Protein AF-A0A136K962-F1 (afdb_monomer_lite)

pLDDT: mean 87.84, std 11.25, range [43.62, 98.0]

Structure (mmCIF, N/CA/C/O backbone):
data_AF-A0A136K962-F1
#
_entry.id   AF-A0A136K962-F1
#
loop_
_atom_site.group_PDB
_atom_site.id
_atom_site.type_symbol
_atom_site.label_atom_id
_atom_site.label_alt_id
_atom_site.label_comp_id
_atom_site.label_asym_id
_atom_site.label_entity_id
_atom_site.label_seq_id
_atom_site.pdbx_PDB_ins_code
_atom_site.Cartn_x
_atom_site.Cartn_y
_atom_site.Cartn_z
_atom_site.occupancy
_atom_site.B_iso_or_equiv
_atom_site.auth_seq_id
_atom_site.auth_comp_id
_atom_site.auth_asym_id
_atom_site.auth_atom_id
_atom_site.pdbx_PDB_model_num
ATOM 1 N N . SER A 1 1 ? -5.878 -4.046 -10.655 1.00 71.81 1 SER A N 1
ATOM 2 C CA . SER A 1 1 ? -5.319 -2.670 -10.764 1.00 71.81 1 SER A CA 1
ATOM 3 C C . SER A 1 1 ? -5.298 -2.040 -9.385 1.00 71.81 1 SER A C 1
ATOM 5 O O . SER A 1 1 ? -6.313 -2.123 -8.699 1.00 71.81 1 SER A O 1
ATOM 7 N N . TYR A 1 2 ? -4.197 -1.393 -8.978 1.00 76.94 2 TYR A N 1
ATOM 8 C CA . TYR A 1 2 ? -4.030 -0.864 -7.611 1.00 76.94 2 TYR A CA 1
ATOM 9 C C . TYR A 1 2 ? -5.111 0.150 -7.193 1.00 76.94 2 TYR A C 1
ATOM 11 O O . TYR A 1 2 ? -5.393 0.290 -6.009 1.00 76.94 2 TYR A O 1
ATOM 19 N N . ARG A 1 3 ? -5.764 0.825 -8.151 1.00 80.38 3 ARG A N 1
ATOM 20 C CA . ARG A 1 3 ? -6.880 1.743 -7.866 1.00 80.38 3 ARG A CA 1
ATOM 21 C C . ARG A 1 3 ? -8.056 1.052 -7.181 1.00 80.38 3 ARG A C 1
ATOM 23 O O . ARG A 1 3 ? -8.654 1.631 -6.291 1.00 80.38 3 ARG A O 1
ATOM 30 N N . SER A 1 4 ? -8.325 -0.211 -7.515 1.00 77.25 4 SER A N 1
ATOM 31 C CA . SER A 1 4 ? -9.377 -0.985 -6.841 1.00 77.25 4 SER A CA 1
ATOM 32 C C . SER A 1 4 ? -9.111 -1.154 -5.340 1.00 77.25 4 SER A C 1
ATOM 34 O O . SER A 1 4 ? -10.033 -1.031 -4.547 1.00 77.25 4 SER A O 1
ATOM 36 N N . ILE A 1 5 ? -7.847 -1.316 -4.934 1.00 79.25 5 ILE A N 1
ATOM 37 C CA . ILE A 1 5 ? -7.443 -1.347 -3.518 1.00 79.25 5 ILE A CA 1
ATOM 38 C C . ILE A 1 5 ? -7.686 0.017 -2.861 1.00 79.25 5 ILE A C 1
ATOM 40 O O . ILE A 1 5 ? -7.945 0.093 -1.663 1.00 79.25 5 ILE A O 1
ATOM 44 N N . ALA A 1 6 ? -7.592 1.104 -3.626 1.00 76.31 6 ALA A N 1
ATOM 45 C CA . ALA A 1 6 ? -7.687 2.455 -3.096 1.00 76.31 6 ALA A CA 1
ATOM 46 C C . ALA A 1 6 ? -9.123 2.993 -2.973 1.00 76.31 6 ALA A C 1
ATOM 48 O O . ALA A 1 6 ? -9.443 3.727 -2.027 1.00 76.31 6 ALA A O 1
ATOM 49 N N . ASP A 1 7 ? -9.971 2.611 -3.923 1.00 80.50 7 ASP A N 1
ATOM 50 C CA . ASP A 1 7 ? -11.336 3.110 -4.068 1.00 80.50 7 ASP A CA 1
ATOM 51 C C . ASP A 1 7 ? -12.386 2.193 -3.426 1.00 80.50 7 ASP A C 1
ATOM 53 O O . ASP A 1 7 ? -13.459 2.675 -3.067 1.00 80.50 7 ASP A O 1
ATOM 57 N N . ASP A 1 8 ? -12.106 0.893 -3.249 1.00 81.75 8 ASP A N 1
ATOM 58 C CA . ASP A 1 8 ? -13.081 -0.040 -2.666 1.00 81.75 8 ASP A CA 1
ATOM 59 C C . ASP A 1 8 ? -13.333 0.301 -1.181 1.00 81.75 8 ASP A C 1
ATOM 61 O O . ASP A 1 8 ? -12.390 0.318 -0.382 1.00 81.75 8 ASP A O 1
ATOM 65 N N . PRO A 1 9 ? -14.591 0.540 -0.760 1.00 77.94 9 PRO A N 1
ATOM 66 C CA . PRO A 1 9 ? -14.937 0.726 0.650 1.00 77.94 9 PRO A CA 1
ATOM 67 C C . PRO A 1 9 ? -14.563 -0.467 1.539 1.00 77.94 9 PRO A C 1
ATOM 69 O O . PRO A 1 9 ? -14.348 -0.295 2.734 1.00 77.94 9 PRO A O 1
ATOM 72 N N . ARG A 1 10 ? -14.461 -1.670 0.960 1.00 80.31 10 ARG A N 1
ATOM 73 C CA . ARG A 1 10 ? -14.008 -2.897 1.634 1.00 80.31 10 ARG A CA 1
ATOM 74 C C . ARG A 1 10 ? -12.485 -3.005 1.702 1.00 80.31 10 ARG A C 1
ATOM 76 O O . ARG A 1 10 ? -11.974 -4.001 2.204 1.00 80.31 10 ARG A O 1
ATOM 83 N N . SER A 1 11 ? -11.754 -2.009 1.199 1.00 88.00 11 SER A N 1
ATOM 84 C CA . SER A 1 11 ? -10.303 -1.947 1.327 1.00 88.00 11 SER A CA 1
ATOM 85 C C . SER A 1 11 ? -9.900 -2.015 2.804 1.00 88.00 11 SER A C 1
ATOM 87 O O . SER A 1 11 ? -10.371 -1.185 3.592 1.00 88.00 11 SER A O 1
ATOM 89 N N . PRO A 1 12 ? -8.990 -2.929 3.187 1.00 92.00 12 PRO A N 1
ATOM 90 C CA . PRO A 1 12 ? -8.468 -3.019 4.551 1.00 92.00 12 PRO A CA 1
ATOM 91 C C . PRO A 1 12 ? -7.958 -1.683 5.086 1.00 92.00 12 PRO A C 1
ATOM 93 O O . PRO A 1 12 ? -8.180 -1.350 6.247 1.00 92.00 12 PRO A O 1
ATOM 96 N N . VAL A 1 13 ? -7.333 -0.879 4.216 1.00 91.38 13 VAL A N 1
ATOM 97 C CA . VAL A 1 13 ? -6.768 0.424 4.589 1.00 91.38 13 VAL A CA 1
ATOM 98 C C . VAL A 1 13 ? -7.850 1.365 5.115 1.00 91.38 13 VAL A C 1
ATOM 100 O O . VAL A 1 13 ? -7.614 2.106 6.061 1.00 91.38 13 VAL A O 1
ATOM 103 N N . ARG A 1 14 ? -9.056 1.325 4.541 1.00 89.31 14 ARG A N 1
ATOM 104 C CA . ARG A 1 14 ? -10.187 2.140 5.004 1.00 89.31 14 ARG A CA 1
ATOM 105 C C . ARG A 1 14 ? -10.904 1.492 6.178 1.00 89.31 14 ARG A C 1
ATOM 107 O O . ARG A 1 14 ? -11.264 2.186 7.119 1.00 89.31 14 ARG A O 1
ATOM 114 N N . ARG A 1 15 ? -11.107 0.175 6.114 1.00 91.75 15 ARG A N 1
ATOM 115 C CA . ARG A 1 15 ? -11.913 -0.573 7.080 1.00 91.75 15 ARG A CA 1
ATOM 116 C C . ARG A 1 15 ? -11.320 -0.575 8.489 1.00 91.75 15 ARG A C 1
ATOM 118 O O . ARG A 1 15 ? -12.066 -0.443 9.453 1.00 91.75 15 ARG A O 1
ATOM 125 N N . TYR A 1 16 ? -10.000 -0.703 8.613 1.00 93.50 16 TYR A N 1
ATOM 126 C CA . TYR A 1 16 ? -9.338 -0.792 9.923 1.00 93.50 16 TYR A CA 1
ATOM 127 C C . TYR A 1 16 ? -8.709 0.519 10.395 1.00 93.50 16 TYR A C 1
ATOM 129 O O . TYR A 1 16 ? -8.144 0.566 11.486 1.00 93.50 16 TYR A O 1
ATOM 137 N N . THR A 1 17 ? -8.819 1.594 9.614 1.00 91.44 17 THR A N 1
ATOM 138 C CA . THR A 1 17 ? -8.322 2.911 10.021 1.00 91.44 17 THR A CA 1
ATOM 139 C C . THR A 1 17 ? -9.442 3.707 10.676 1.00 91.44 17 THR A C 1
ATOM 141 O O . THR A 1 17 ? -10.505 3.910 10.092 1.00 91.44 17 THR A O 1
ATOM 144 N N . ALA A 1 18 ? -9.211 4.165 11.908 1.00 90.88 18 ALA A N 1
ATOM 145 C CA . ALA A 1 18 ? -10.201 4.932 12.654 1.00 90.88 18 ALA A CA 1
ATOM 146 C C . ALA A 1 18 ? -10.536 6.258 11.955 1.00 90.88 18 ALA A C 1
ATOM 148 O O . ALA A 1 18 ? -9.661 6.946 11.424 1.00 90.88 18 ALA A O 1
ATOM 149 N N . GLN A 1 19 ? -11.810 6.652 12.001 1.00 86.62 19 GLN A N 1
ATOM 150 C CA . GLN A 1 19 ? -12.247 7.925 11.436 1.00 86.62 19 GLN A CA 1
ATOM 151 C C . GLN A 1 19 ? -11.490 9.094 12.087 1.00 86.62 19 GLN A C 1
ATOM 153 O O . GLN A 1 19 ? -11.402 9.189 13.310 1.00 86.62 19 GLN A O 1
ATOM 158 N N . GLY A 1 20 ? -10.943 9.988 11.260 1.00 84.88 20 GLY A N 1
ATOM 159 C CA . GLY A 1 20 ? -10.163 11.144 11.714 1.00 84.88 20 GLY A CA 1
ATOM 160 C C . GLY A 1 20 ? -8.698 10.848 12.057 1.00 84.88 20 GLY A C 1
ATOM 161 O O . GLY A 1 20 ? -7.979 11.777 12.412 1.00 84.88 20 GLY A O 1
ATOM 162 N N . SER A 1 21 ? -8.247 9.594 11.945 1.00 87.38 21 SER A N 1
ATOM 163 C CA . SER A 1 21 ? -6.819 9.247 11.976 1.00 87.38 21 SER A CA 1
ATOM 164 C C . SER A 1 21 ? -6.184 9.375 10.590 1.00 87.38 21 SER A C 1
ATOM 166 O O . SER A 1 21 ? -6.886 9.376 9.575 1.00 87.38 21 SER A O 1
ATOM 168 N N . ASP A 1 22 ? -4.853 9.466 10.547 1.00 89.19 22 ASP A N 1
ATOM 169 C CA . ASP A 1 22 ? -4.105 9.420 9.290 1.00 89.19 22 ASP A CA 1
ATOM 170 C C . ASP A 1 22 ? -4.392 8.090 8.565 1.00 89.19 22 ASP A C 1
ATOM 172 O O . ASP A 1 22 ? -4.418 7.022 9.181 1.00 89.19 22 ASP A O 1
ATOM 176 N N . LEU A 1 23 ? -4.624 8.159 7.249 1.00 86.69 23 LEU A N 1
ATOM 177 C CA . LEU A 1 23 ? -5.142 7.046 6.436 1.00 86.69 23 LEU A CA 1
ATOM 178 C C . LEU A 1 23 ? -4.232 5.806 6.418 1.00 86.69 23 LEU A C 1
ATOM 180 O O . LEU A 1 23 ? -4.682 4.701 6.135 1.00 86.69 23 LEU A O 1
ATOM 184 N N . ASP A 1 24 ? -2.954 5.994 6.709 1.00 88.31 24 ASP A N 1
ATOM 185 C CA . ASP A 1 24 ? -1.923 4.968 6.763 1.00 88.31 24 ASP A CA 1
ATOM 186 C C . ASP A 1 24 ? -1.432 4.681 8.191 1.00 88.31 24 ASP A C 1
ATOM 188 O O . ASP A 1 24 ? -0.395 4.048 8.371 1.00 88.31 24 ASP A O 1
ATOM 192 N N . GLY A 1 25 ? -2.166 5.136 9.212 1.00 89.06 25 GLY A N 1
ATOM 193 C CA . GLY A 1 25 ? -1.791 4.952 10.615 1.00 89.06 25 GLY A CA 1
ATOM 194 C C . GLY A 1 25 ? -1.808 3.492 11.088 1.00 89.06 25 GLY A C 1
ATOM 195 O O . GLY A 1 25 ? -1.181 3.176 12.096 1.00 89.06 25 GLY A O 1
ATOM 196 N N . VAL A 1 26 ? -2.509 2.604 10.372 1.00 93.44 26 VAL A N 1
ATOM 197 C CA . VAL A 1 26 ? -2.581 1.160 10.675 1.00 93.44 26 VAL A CA 1
ATOM 198 C C . VAL A 1 26 ? -1.931 0.326 9.572 1.00 93.44 26 VAL A C 1
ATOM 200 O O . VAL A 1 26 ? -1.118 -0.551 9.858 1.00 93.44 26 VAL A O 1
ATOM 203 N N . ILE A 1 27 ? -2.281 0.594 8.311 1.00 94.00 27 ILE A N 1
ATOM 204 C CA . ILE A 1 27 ? -1.758 -0.123 7.143 1.00 94.00 27 ILE A CA 1
ATOM 205 C C . ILE A 1 27 ? -1.028 0.875 6.242 1.00 94.00 27 ILE A C 1
ATOM 207 O O . ILE A 1 27 ? -1.652 1.716 5.594 1.00 94.00 27 ILE A O 1
ATOM 211 N N . ASP A 1 28 ? 0.297 0.752 6.172 1.00 93.75 28 ASP A N 1
ATOM 212 C CA . ASP A 1 28 ? 1.139 1.567 5.295 1.00 93.75 28 ASP A CA 1
ATOM 213 C C . ASP A 1 28 ? 1.153 0.997 3.868 1.00 93.75 28 ASP A C 1
ATOM 215 O O . ASP A 1 28 ? 1.843 0.020 3.572 1.00 93.75 28 ASP A O 1
ATOM 219 N N . LEU A 1 29 ? 0.376 1.611 2.971 1.00 92.81 29 LEU A N 1
ATOM 220 C CA . LEU A 1 29 ? 0.401 1.282 1.548 1.00 92.81 29 LEU A CA 1
ATOM 221 C C . LEU A 1 29 ? 1.510 2.053 0.822 1.00 92.81 29 LEU A C 1
ATOM 223 O O . LEU A 1 29 ? 1.500 3.285 0.784 1.00 92.81 29 LEU A O 1
ATOM 227 N N . ARG A 1 30 ? 2.394 1.309 0.151 1.00 94.62 30 ARG A N 1
ATOM 228 C CA . ARG A 1 30 ? 3.435 1.840 -0.738 1.00 94.62 30 ARG A CA 1
ATOM 229 C C . ARG A 1 30 ? 3.292 1.251 -2.134 1.00 94.62 30 ARG A C 1
ATOM 231 O O . ARG A 1 30 ? 2.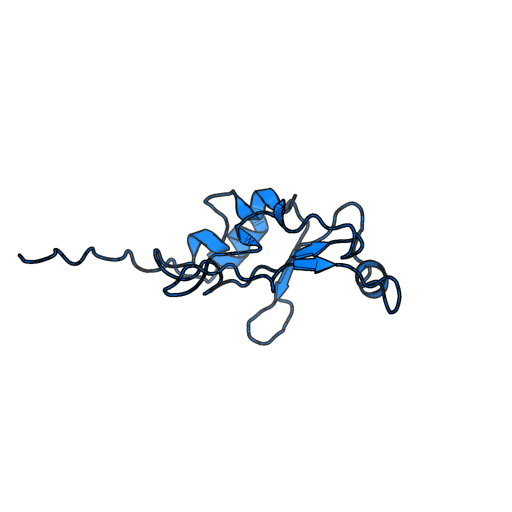958 0.076 -2.279 1.00 94.62 30 ARG A O 1
ATOM 238 N N . ALA A 1 31 ? 3.560 2.055 -3.156 1.00 94.38 31 ALA A N 1
ATOM 239 C CA . ALA A 1 31 ? 3.514 1.627 -4.550 1.00 94.38 31 ALA A CA 1
ATOM 240 C C . ALA A 1 31 ? 4.890 1.756 -5.201 1.00 94.38 31 ALA A C 1
ATOM 242 O O . ALA A 1 31 ? 5.528 2.800 -5.097 1.00 94.38 31 ALA A O 1
ATOM 243 N N . VAL A 1 32 ? 5.311 0.708 -5.909 1.00 94.50 32 VAL A N 1
ATOM 244 C CA . VAL A 1 32 ? 6.521 0.709 -6.735 1.00 94.50 32 VAL A CA 1
ATOM 245 C C . VAL A 1 32 ? 6.096 0.606 -8.197 1.00 94.50 32 VAL A C 1
ATOM 247 O O . VAL A 1 32 ? 5.468 -0.375 -8.596 1.00 94.50 32 VAL A O 1
ATOM 250 N N . PHE A 1 33 ? 6.400 1.631 -8.987 1.00 93.75 33 PHE A N 1
ATOM 251 C CA . PHE A 1 33 ? 6.096 1.687 -10.414 1.00 93.75 33 PHE A CA 1
ATOM 252 C C . PHE A 1 33 ? 7.294 1.240 -11.255 1.00 93.75 33 PHE A C 1
ATOM 254 O O . PHE A 1 33 ? 8.442 1.462 -10.887 1.00 93.75 33 PHE A O 1
ATOM 261 N N . GLN A 1 34 ? 7.014 0.644 -12.414 1.00 93.06 34 GLN A N 1
ATOM 262 C CA . GLN A 1 34 ? 8.032 0.145 -13.350 1.00 93.06 34 GLN A CA 1
ATOM 263 C C . GLN A 1 34 ? 8.677 1.230 -14.221 1.00 93.06 34 GLN A C 1
ATOM 265 O O . GLN A 1 34 ? 9.592 0.934 -14.973 1.00 93.06 34 GLN A O 1
ATOM 270 N N . GLN A 1 35 ? 8.167 2.459 -14.195 1.00 92.12 35 GLN A N 1
ATOM 271 C CA . GLN A 1 35 ? 8.685 3.576 -14.992 1.00 92.12 35 GLN A CA 1
ATOM 272 C C . GLN A 1 35 ? 9.778 4.343 -14.245 1.00 92.12 35 GLN A C 1
ATOM 274 O O . GLN A 1 35 ? 9.925 4.178 -13.037 1.00 92.12 35 GLN A O 1
ATOM 279 N N . SER A 1 36 ? 10.502 5.218 -14.949 1.00 90.88 36 SER A N 1
ATOM 280 C CA . SER A 1 36 ? 11.484 6.109 -14.326 1.00 90.88 36 SER A CA 1
ATOM 281 C C . SER A 1 36 ? 10.788 7.144 -13.446 1.00 90.88 36 SER A C 1
ATOM 283 O O . SER A 1 36 ? 9.691 7.617 -13.763 1.00 90.88 36 SER A O 1
ATOM 285 N N . HIS A 1 37 ? 11.456 7.556 -12.368 1.00 90.12 37 HIS A N 1
ATOM 286 C CA . HIS A 1 37 ? 10.970 8.627 -11.500 1.00 90.12 37 HIS A CA 1
ATOM 287 C C . HIS A 1 37 ? 10.860 9.977 -12.232 1.00 90.12 37 HIS A C 1
ATOM 289 O O . HIS A 1 37 ? 10.035 10.801 -11.846 1.00 90.12 37 HIS A O 1
ATOM 295 N N . HIS A 1 38 ? 11.623 10.189 -13.313 1.00 90.06 38 HIS A N 1
ATOM 296 C CA . HIS A 1 38 ? 11.497 11.372 -14.176 1.00 90.06 38 HIS A CA 1
ATOM 297 C C . HIS A 1 38 ? 10.204 11.388 -15.004 1.00 90.06 38 HIS A C 1
ATOM 299 O O . HIS A 1 38 ? 9.687 12.460 -15.310 1.00 90.06 38 HIS A O 1
ATOM 305 N N . ASP A 1 39 ? 9.667 10.211 -15.335 1.00 90.69 39 ASP A N 1
ATOM 306 C CA . ASP A 1 39 ? 8.476 10.064 -16.180 1.00 90.69 39 ASP A CA 1
ATOM 307 C C . ASP A 1 39 ? 7.187 9.942 -15.354 1.00 90.69 39 ASP A C 1
ATOM 309 O O . ASP A 1 39 ? 6.074 9.943 -15.891 1.00 90.69 39 ASP A O 1
ATOM 313 N N . LEU A 1 40 ? 7.308 9.786 -14.031 1.00 90.31 40 LEU A N 1
ATOM 314 C CA . LEU A 1 40 ? 6.165 9.663 -13.141 1.00 90.31 40 LEU A CA 1
ATOM 315 C C . LEU A 1 40 ? 5.533 11.023 -12.852 1.00 90.31 40 LEU A C 1
ATOM 317 O O . LEU A 1 40 ? 6.036 11.829 -12.077 1.00 90.31 40 LEU A O 1
ATOM 321 N N . ALA A 1 41 ? 4.342 11.213 -13.415 1.00 90.56 41 ALA A N 1
ATOM 322 C CA . ALA A 1 41 ? 3.420 12.288 -13.076 1.00 90.56 41 ALA A CA 1
ATOM 323 C C . ALA A 1 41 ? 2.858 12.092 -11.657 1.00 90.56 41 ALA A C 1
ATOM 325 O O . ALA A 1 41 ? 1.728 11.618 -11.476 1.00 90.56 41 ALA A O 1
ATOM 326 N N . VAL A 1 42 ? 3.665 12.413 -10.639 1.00 84.62 42 VAL A N 1
ATOM 327 C CA . VAL A 1 42 ? 3.323 12.236 -9.223 1.00 84.62 42 VAL A CA 1
ATOM 328 C C . VAL A 1 42 ? 1.978 12.886 -8.924 1.00 84.62 42 VAL A C 1
ATOM 330 O O . VAL A 1 42 ? 1.145 12.273 -8.270 1.00 84.62 42 VAL A O 1
ATOM 333 N N . GLU A 1 43 ? 1.688 14.073 -9.450 1.00 85.88 43 GLU A N 1
ATOM 334 C CA . GLU A 1 43 ? 0.428 14.804 -9.279 1.00 85.88 43 GLU A CA 1
ATOM 335 C C . GLU A 1 43 ? -0.826 14.017 -9.693 1.00 85.88 43 GLU A C 1
ATOM 337 O O . GLU A 1 43 ? -1.892 14.246 -9.127 1.00 85.88 43 GLU A O 1
ATOM 342 N N . LYS A 1 44 ? -0.699 13.045 -10.605 1.00 88.12 44 LYS A N 1
ATOM 343 C CA . LYS A 1 44 ? -1.803 12.189 -11.080 1.00 88.12 44 LYS A CA 1
ATOM 344 C C . LYS A 1 44 ? -1.954 10.888 -10.293 1.00 88.12 44 LYS A C 1
ATOM 346 O O . LYS A 1 44 ? -2.880 10.114 -10.550 1.00 88.12 44 LYS A O 1
ATOM 351 N N . VAL A 1 45 ? -1.041 10.616 -9.362 1.00 88.19 45 VAL A N 1
ATOM 352 C CA . VAL A 1 45 ? -1.109 9.438 -8.497 1.00 88.19 45 VAL A CA 1
ATOM 353 C C . VAL A 1 45 ? -2.283 9.575 -7.526 1.00 88.19 45 VAL A C 1
ATOM 355 O O . VAL A 1 45 ? -2.576 10.662 -7.026 1.00 88.19 45 VAL A O 1
ATOM 358 N N . HIS A 1 46 ? -2.949 8.451 -7.259 1.00 89.12 46 HIS A N 1
ATOM 359 C CA . HIS A 1 46 ? -4.112 8.385 -6.383 1.00 89.12 46 HIS A CA 1
ATOM 360 C C . HIS A 1 46 ? -3.824 8.980 -4.983 1.00 89.12 46 HIS A C 1
ATOM 362 O O . HIS A 1 46 ? -2.779 8.659 -4.411 1.00 89.12 46 HIS A O 1
ATOM 368 N N . PRO A 1 47 ? -4.742 9.768 -4.380 1.00 87.38 47 PRO A N 1
ATOM 369 C CA . PRO A 1 47 ? -4.528 10.407 -3.074 1.00 87.38 47 PRO A CA 1
ATOM 370 C C . PRO A 1 47 ? -4.173 9.451 -1.928 1.00 87.38 47 PRO A C 1
ATOM 372 O O . PRO A 1 47 ? -3.487 9.844 -0.997 1.00 87.38 47 PRO A O 1
ATOM 375 N N . LEU A 1 48 ? -4.578 8.179 -2.004 1.00 86.62 48 LEU A N 1
ATOM 376 C CA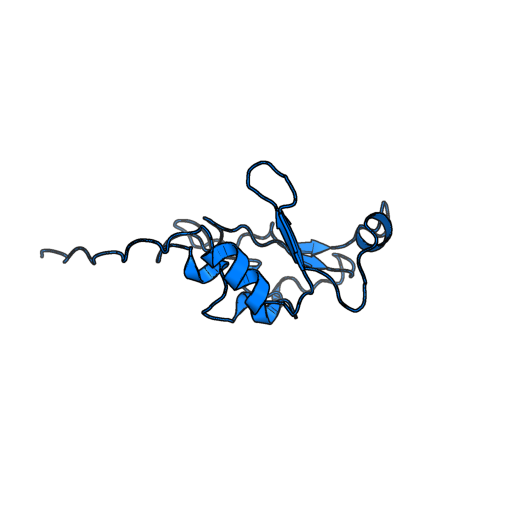 . LEU A 1 48 ? -4.174 7.149 -1.031 1.00 86.62 48 LEU A CA 1
ATOM 377 C C . LEU A 1 48 ? -2.649 6.966 -0.944 1.00 86.62 48 LEU A C 1
ATOM 379 O O . LEU A 1 48 ? -2.128 6.640 0.114 1.00 86.62 48 LEU A O 1
ATOM 383 N N . LEU A 1 49 ? -1.941 7.177 -2.053 1.00 89.19 49 LEU A N 1
ATOM 384 C CA . LEU A 1 49 ? -0.483 7.095 -2.111 1.00 89.19 49 LEU A CA 1
ATOM 385 C C . LEU A 1 49 ? 0.184 8.443 -1.813 1.00 89.19 49 LEU A C 1
ATOM 387 O O . LEU A 1 49 ? 1.396 8.544 -1.921 1.00 89.19 49 LEU A O 1
ATOM 391 N N . LYS A 1 50 ? -0.595 9.476 -1.476 1.00 90.75 50 LYS A N 1
ATOM 392 C CA . LYS A 1 50 ? -0.124 10.775 -0.978 1.00 90.75 50 LYS A CA 1
ATOM 393 C C . LYS A 1 50 ? -1.116 11.338 0.046 1.00 90.75 50 LYS A C 1
ATOM 395 O O . LYS A 1 50 ? -1.719 12.387 -0.203 1.00 90.75 50 LYS A O 1
ATOM 400 N N . PRO A 1 51 ? -1.374 10.614 1.150 1.00 88.81 51 PRO A N 1
ATOM 401 C CA . PRO A 1 51 ? -2.388 11.022 2.102 1.00 88.81 51 PRO A CA 1
ATOM 402 C C . PRO A 1 51 ? -1.985 12.348 2.746 1.00 88.81 51 PRO A C 1
ATOM 404 O O . PRO A 1 51 ? -0.811 12.586 3.033 1.00 88.81 51 PRO A O 1
ATOM 407 N N . ALA A 1 52 ? -2.975 13.210 2.957 1.00 89.00 52 ALA A N 1
ATOM 408 C CA . ALA A 1 52 ? -2.815 14.405 3.770 1.00 89.00 52 ALA A CA 1
ATOM 409 C C . ALA A 1 52 ? -2.734 13.984 5.240 1.00 89.00 52 ALA A C 1
ATOM 411 O O . ALA A 1 52 ? -3.631 13.290 5.720 1.00 89.00 52 ALA A O 1
ATOM 412 N N . LYS A 1 53 ? -1.670 14.394 5.933 1.00 85.69 53 LYS A N 1
ATOM 413 C CA . LYS A 1 53 ? -1.380 13.956 7.300 1.00 85.69 53 LYS A CA 1
ATOM 414 C C . LYS A 1 53 ? -1.268 15.095 8.294 1.00 85.69 53 LYS A C 1
ATOM 416 O O . LYS A 1 53 ? -0.878 16.223 7.963 1.00 85.69 53 LYS A O 1
ATOM 421 N N . GLY A 1 54 ? -1.530 14.740 9.549 1.00 84.44 54 GLY A N 1
ATOM 422 C CA . GLY A 1 54 ? -1.320 15.598 10.703 1.00 84.44 54 GLY A CA 1
ATOM 423 C C . GLY A 1 54 ? -2.220 16.834 10.718 1.00 84.44 54 GLY A C 1
ATOM 424 O O . GLY A 1 54 ? -3.103 17.030 9.885 1.00 84.44 54 GLY A O 1
ATOM 425 N N . LYS A 1 55 ? -1.972 17.720 11.687 1.00 86.56 55 LYS A N 1
ATOM 426 C CA . LYS A 1 55 ? -2.830 18.887 11.962 1.00 86.56 55 LYS A CA 1
ATOM 427 C C . LYS A 1 55 ? -2.992 19.843 10.770 1.00 86.56 55 LYS A C 1
ATOM 429 O O . LYS A 1 55 ? -3.984 20.561 10.700 1.00 86.56 55 LYS A O 1
ATOM 434 N N . PHE A 1 56 ? -2.010 19.879 9.873 1.00 88.94 56 PHE A N 1
ATOM 435 C CA . PHE A 1 56 ? -1.975 20.807 8.742 1.00 88.94 56 PHE A CA 1
ATOM 436 C C . PHE A 1 56 ? -2.380 20.164 7.410 1.00 88.94 56 PHE A C 1
ATOM 438 O O . PHE A 1 56 ? -2.423 20.867 6.405 1.00 88.94 56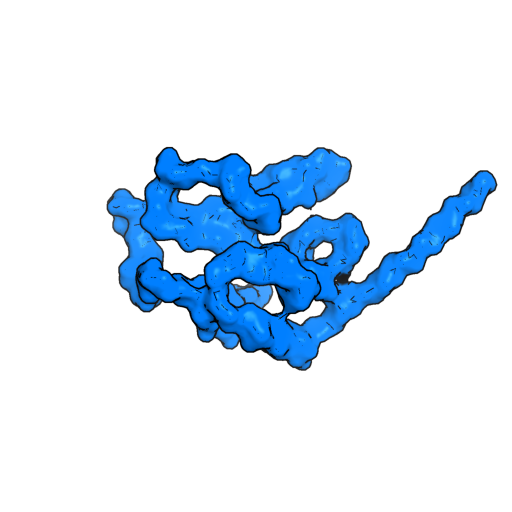 PHE A O 1
ATOM 445 N N . GLY A 1 57 ? -2.674 18.857 7.387 1.00 86.56 57 GLY A N 1
ATOM 446 C CA . GLY A 1 57 ? -3.094 18.155 6.173 1.00 86.56 57 GLY A CA 1
ATOM 447 C C . GLY A 1 57 ? -2.048 18.186 5.058 1.00 86.56 57 GLY A C 1
ATOM 448 O O . GLY A 1 57 ? -2.401 18.322 3.887 1.00 86.56 57 GLY A O 1
ATOM 449 N N . LEU A 1 58 ? -0.761 18.100 5.405 1.00 90.19 58 LEU A N 1
ATOM 450 C CA . LEU A 1 58 ? 0.310 18.126 4.408 1.00 90.19 58 LEU A CA 1
ATOM 451 C C . LEU A 1 58 ? 0.379 16.776 3.680 1.00 90.19 58 LEU A C 1
ATOM 453 O O . LEU A 1 58 ? 0.281 15.742 4.343 1.00 90.19 58 LEU A O 1
ATOM 457 N N . PRO A 1 59 ? 0.539 16.758 2.345 1.00 88.56 59 PRO A N 1
ATOM 458 C CA . PRO A 1 59 ? 0.664 15.514 1.602 1.00 88.56 59 PRO A CA 1
ATOM 459 C C . PRO A 1 59 ? 1.989 14.828 1.934 1.00 88.56 59 PRO A C 1
ATOM 461 O O . PRO A 1 59 ? 3.041 15.463 1.906 1.00 88.56 59 PRO A O 1
ATOM 464 N N . ASP A 1 60 ? 1.931 13.528 2.198 1.00 88.56 60 ASP A N 1
ATOM 465 C CA . ASP A 1 60 ? 3.115 12.684 2.349 1.00 88.56 60 ASP A CA 1
ATOM 466 C C . ASP A 1 60 ? 3.614 12.189 0.974 1.00 88.56 60 ASP A C 1
ATOM 468 O O . ASP A 1 60 ? 2.902 11.420 0.320 1.00 88.56 60 ASP A O 1
ATOM 472 N N . PRO A 1 61 ? 4.803 12.610 0.500 1.00 85.44 61 PRO A N 1
ATOM 473 C CA . PRO A 1 61 ? 5.345 12.178 -0.785 1.00 85.44 61 PRO A CA 1
ATOM 474 C C . PRO A 1 61 ? 6.067 10.818 -0.737 1.00 85.44 61 PRO A C 1
ATOM 476 O O . PRO A 1 61 ? 6.477 10.323 -1.784 1.00 85.44 61 PRO A O 1
ATOM 479 N N . GLU A 1 62 ? 6.235 10.194 0.431 1.00 89.00 62 GLU A N 1
ATOM 480 C CA . GLU A 1 62 ? 7.180 9.084 0.648 1.00 89.00 62 GLU A CA 1
ATOM 481 C C . GLU A 1 62 ? 6.596 7.683 0.385 1.00 89.00 62 GLU A C 1
ATOM 483 O O . GLU A 1 62 ? 7.174 6.665 0.766 1.00 89.00 62 GLU A O 1
ATOM 488 N N . LYS A 1 63 ? 5.439 7.595 -0.278 1.00 91.69 63 LYS A N 1
ATOM 489 C CA . LYS A 1 63 ? 4.736 6.319 -0.535 1.00 91.69 63 LYS A CA 1
ATOM 490 C C . LYS A 1 63 ? 4.843 5.813 -1.966 1.00 91.69 63 LYS A C 1
ATOM 492 O O . LYS A 1 63 ? 4.340 4.728 -2.274 1.00 91.69 63 LYS A O 1
ATOM 497 N N . VAL A 1 64 ? 5.467 6.589 -2.845 1.00 94.00 64 VAL A N 1
ATOM 498 C CA . VAL A 1 64 ? 5.557 6.290 -4.270 1.00 94.00 64 VAL A CA 1
ATOM 499 C C . VAL A 1 64 ? 7.009 6.144 -4.679 1.00 94.00 64 VAL A C 1
ATOM 501 O O . VAL A 1 64 ? 7.804 7.065 -4.539 1.00 94.00 64 VAL A O 1
ATOM 504 N N . PHE A 1 65 ? 7.323 4.981 -5.229 1.00 94.25 65 PHE A N 1
ATOM 505 C CA . PHE A 1 65 ? 8.656 4.606 -5.663 1.00 94.25 65 PHE A CA 1
ATOM 506 C C . PHE A 1 65 ? 8.625 4.216 -7.135 1.00 94.25 65 PHE A C 1
ATOM 508 O O . PHE A 1 65 ? 7.585 3.849 -7.687 1.00 94.25 65 PHE A O 1
ATOM 515 N N . CYS A 1 66 ? 9.785 4.286 -7.764 1.00 94.00 66 CYS A N 1
ATOM 516 C CA . CYS A 1 66 ? 10.017 3.860 -9.134 1.00 94.00 66 CYS A CA 1
ATOM 517 C C . CYS A 1 66 ? 11.191 2.887 -9.150 1.00 94.00 66 CYS A C 1
ATOM 519 O O . CYS A 1 66 ? 11.986 2.859 -8.207 1.00 94.00 66 CYS A O 1
ATOM 521 N N . VAL A 1 67 ? 11.295 2.095 -10.210 1.00 93.31 67 VAL A N 1
ATOM 522 C CA . VAL A 1 67 ? 12.496 1.297 -10.455 1.00 93.31 67 VAL A CA 1
ATOM 523 C C . VAL A 1 67 ? 13.701 2.207 -10.677 1.00 93.31 67 VAL A C 1
ATOM 525 O O . VAL A 1 67 ? 13.585 3.301 -11.238 1.00 93.31 67 VAL A O 1
ATOM 528 N N . ASP A 1 68 ? 14.860 1.735 -10.235 1.00 88.31 68 ASP A N 1
ATOM 529 C CA . ASP A 1 68 ? 16.142 2.341 -10.554 1.00 88.31 68 ASP A CA 1
ATOM 530 C C . ASP A 1 68 ? 16.768 1.570 -11.721 1.00 88.31 68 ASP A C 1
ATOM 532 O O . ASP A 1 68 ? 17.205 0.429 -11.573 1.00 88.31 68 ASP A O 1
ATOM 536 N N . PHE A 1 69 ? 16.786 2.196 -12.895 1.00 84.38 69 PHE A N 1
ATOM 537 C CA . PHE A 1 69 ? 17.382 1.607 -14.092 1.00 84.38 69 PHE A CA 1
ATOM 538 C C . PHE A 1 69 ? 18.913 1.710 -14.123 1.00 84.38 69 PHE A C 1
ATOM 540 O O . PHE A 1 69 ? 19.540 1.044 -14.945 1.00 84.38 69 PHE A O 1
ATOM 547 N N . GLU A 1 70 ? 19.519 2.536 -13.268 1.00 84.75 70 GLU A N 1
ATOM 548 C CA . GLU A 1 70 ? 20.968 2.747 -13.228 1.00 84.75 70 GLU A CA 1
ATOM 549 C C . GLU A 1 70 ? 21.667 1.729 -12.326 1.00 84.75 70 GLU A C 1
ATOM 551 O O . GLU A 1 70 ? 22.774 1.288 -12.640 1.00 84.75 70 GLU A O 1
ATOM 556 N N . THR A 1 71 ? 21.029 1.339 -11.216 1.00 84.25 71 THR A N 1
ATOM 557 C CA . THR A 1 71 ? 21.607 0.372 -10.272 1.00 84.25 71 THR A CA 1
ATOM 558 C C . THR A 1 71 ? 21.010 -1.024 -10.424 1.00 84.25 71 THR A C 1
ATOM 560 O O . THR A 1 71 ? 21.710 -1.949 -10.842 1.00 84.25 71 THR A O 1
ATOM 563 N N . GLN A 1 72 ? 19.738 -1.205 -10.062 1.00 87.38 72 GLN A N 1
ATOM 564 C CA . GLN A 1 72 ? 19.050 -2.492 -10.056 1.00 87.38 72 GLN A CA 1
ATOM 565 C C . GLN A 1 72 ? 17.534 -2.330 -10.199 1.00 87.38 72 GLN A C 1
ATOM 567 O O . GLN A 1 72 ? 16.868 -1.733 -9.349 1.00 87.38 72 GLN A O 1
ATOM 572 N N . ASP A 1 73 ? 16.969 -2.996 -11.206 1.00 92.00 73 ASP A N 1
ATOM 573 C CA . ASP A 1 73 ? 15.523 -3.109 -11.349 1.00 92.00 73 ASP A CA 1
ATOM 574 C C . ASP A 1 73 ? 14.969 -4.155 -10.368 1.00 92.00 73 ASP A C 1
ATOM 576 O O . ASP A 1 73 ? 15.209 -5.362 -10.484 1.00 92.00 73 ASP A O 1
ATOM 580 N N . ILE A 1 74 ? 14.203 -3.686 -9.381 1.00 93.00 74 ILE A N 1
ATOM 581 C CA . ILE A 1 74 ? 13.606 -4.541 -8.351 1.00 93.00 74 ILE A CA 1
ATOM 582 C C . ILE A 1 74 ? 12.629 -5.577 -8.924 1.00 93.00 74 ILE A C 1
ATOM 584 O O . ILE A 1 74 ? 12.494 -6.646 -8.328 1.00 93.00 74 ILE A O 1
ATOM 588 N N . PHE A 1 75 ? 11.979 -5.313 -10.064 1.00 93.81 75 PHE A N 1
ATOM 589 C CA . PHE A 1 75 ? 11.089 -6.286 -10.700 1.00 93.81 75 PHE A CA 1
ATOM 590 C C . PHE A 1 75 ? 11.883 -7.483 -11.213 1.00 93.81 75 PHE A C 1
ATOM 592 O O . PHE A 1 75 ? 11.500 -8.619 -10.943 1.00 93.81 75 PHE A O 1
ATOM 599 N N . ASP A 1 76 ? 13.030 -7.251 -11.851 1.00 92.75 76 ASP A N 1
ATOM 600 C CA . ASP A 1 76 ? 13.878 -8.341 -12.344 1.00 92.75 76 ASP A CA 1
ATOM 601 C C . ASP A 1 76 ? 14.561 -9.071 -11.185 1.00 92.75 76 ASP A C 1
ATOM 603 O O . ASP A 1 76 ? 14.527 -10.298 -11.095 1.00 92.75 76 ASP A O 1
ATOM 607 N N . VAL A 1 77 ? 15.123 -8.314 -10.240 1.00 93.19 77 VAL A N 1
ATOM 608 C CA . VAL A 1 77 ? 15.875 -8.858 -9.100 1.00 93.19 77 VAL A CA 1
ATOM 609 C C . VAL A 1 77 ? 14.987 -9.666 -8.139 1.00 93.19 77 VAL A C 1
ATOM 611 O O . VAL A 1 77 ? 15.484 -10.533 -7.415 1.00 93.19 77 VAL A O 1
ATOM 614 N N . ARG A 1 78 ? 13.675 -9.402 -8.098 1.00 93.19 78 ARG A N 1
ATOM 615 C CA . ARG A 1 78 ? 12.702 -10.150 -7.279 1.00 93.19 78 ARG A CA 1
ATOM 616 C C . ARG A 1 78 ? 11.784 -11.063 -8.094 1.00 93.19 78 ARG A C 1
ATOM 618 O O . ARG A 1 78 ? 10.940 -11.721 -7.494 1.00 93.19 78 ARG A O 1
ATOM 625 N N . GLY A 1 79 ? 11.954 -11.135 -9.416 1.00 93.50 79 GLY A N 1
ATOM 626 C CA . GLY A 1 79 ? 11.135 -11.975 -10.294 1.00 93.50 79 GLY A CA 1
ATOM 627 C C . GLY A 1 79 ? 9.651 -11.592 -10.299 1.00 93.50 79 GLY A C 1
ATOM 628 O O . GLY A 1 79 ? 8.790 -12.469 -10.335 1.00 93.50 79 GLY A O 1
ATOM 629 N N . ILE A 1 80 ? 9.346 -10.297 -10.209 1.00 94.44 80 ILE A N 1
ATOM 630 C CA . ILE A 1 80 ? 7.975 -9.782 -10.226 1.00 94.44 80 ILE A CA 1
ATOM 631 C C . ILE A 1 80 ? 7.475 -9.769 -11.672 1.00 94.44 80 ILE A C 1
ATOM 633 O O . ILE A 1 80 ? 8.096 -9.175 -12.553 1.00 94.44 80 ILE A O 1
ATOM 637 N N . ASP A 1 81 ? 6.319 -10.389 -11.907 1.00 94.00 81 ASP A N 1
ATOM 638 C CA . ASP A 1 81 ? 5.638 -10.352 -13.202 1.00 94.00 81 ASP A CA 1
ATOM 639 C C . ASP A 1 81 ? 5.287 -8.898 -13.564 1.00 94.00 81 ASP A C 1
ATOM 641 O O . ASP A 1 81 ? 4.543 -8.222 -12.850 1.00 94.00 81 ASP A O 1
ATOM 645 N N . ARG A 1 82 ? 5.840 -8.404 -14.673 1.00 92.81 82 ARG A N 1
ATOM 646 C CA . ARG A 1 82 ? 5.676 -7.016 -15.124 1.00 92.81 82 ARG A CA 1
ATOM 647 C C . ARG A 1 82 ? 4.290 -6.727 -15.692 1.00 92.81 82 ARG A C 1
ATOM 649 O O . ARG A 1 82 ? 3.833 -5.589 -15.622 1.00 92.81 82 ARG A O 1
ATOM 656 N N . GLU A 1 83 ? 3.616 -7.726 -16.245 1.00 92.88 83 GLU A N 1
ATOM 657 C CA . GLU A 1 83 ? 2.282 -7.545 -16.815 1.00 92.88 83 GLU A CA 1
ATOM 658 C C . GLU A 1 83 ? 1.217 -7.574 -15.719 1.00 92.88 83 GLU A C 1
ATOM 660 O O . GLU A 1 83 ? 0.278 -6.776 -15.729 1.00 92.88 83 GLU A O 1
ATOM 665 N N . LYS A 1 84 ? 1.376 -8.473 -14.745 1.00 90.75 84 LYS A N 1
ATOM 666 C CA . LYS A 1 84 ? 0.381 -8.698 -13.687 1.00 90.75 84 LYS A CA 1
ATOM 667 C C . LYS A 1 84 ? 0.648 -7.891 -12.423 1.00 90.75 84 LYS A C 1
ATOM 669 O O . LYS A 1 84 ? -0.300 -7.521 -11.728 1.00 90.75 84 LYS A O 1
ATOM 674 N N . GLY A 1 85 ? 1.916 -7.617 -12.122 1.00 92.88 85 GLY A N 1
ATOM 675 C CA . GLY A 1 85 ? 2.357 -7.081 -10.838 1.00 92.88 85 GLY A CA 1
ATOM 676 C C . GLY A 1 85 ? 1.994 -7.990 -9.660 1.00 92.88 85 GLY A C 1
ATOM 677 O O . GLY A 1 85 ? 1.517 -9.115 -9.823 1.00 92.88 85 GLY A O 1
ATOM 678 N N . CYS A 1 86 ? 2.192 -7.488 -8.443 1.00 94.50 86 CYS A N 1
ATOM 679 C CA . CYS A 1 86 ? 1.765 -8.176 -7.228 1.00 94.50 86 CYS A CA 1
ATOM 680 C C . CYS A 1 86 ? 1.488 -7.205 -6.075 1.00 94.50 86 CYS A C 1
ATOM 682 O O . CYS A 1 86 ? 1.954 -6.066 -6.067 1.00 94.50 86 CYS A O 1
ATOM 684 N N . ILE A 1 87 ? 0.771 -7.697 -5.072 1.00 94.88 87 ILE A N 1
ATOM 685 C CA . ILE A 1 87 ? 0.632 -7.116 -3.739 1.00 94.88 87 ILE A CA 1
ATOM 686 C C . ILE A 1 87 ? 1.496 -7.951 -2.797 1.00 94.88 87 ILE A C 1
ATOM 688 O O . ILE A 1 87 ? 1.376 -9.177 -2.761 1.00 94.88 87 ILE A O 1
ATOM 692 N N . LEU A 1 88 ? 2.345 -7.287 -2.020 1.00 96.12 88 LEU A N 1
ATOM 693 C CA . LEU A 1 88 ? 3.148 -7.912 -0.977 1.00 96.12 88 LEU A CA 1
ATOM 694 C C . LEU A 1 88 ? 2.652 -7.423 0.385 1.00 96.12 88 LEU A C 1
ATOM 696 O O . LEU A 1 88 ? 2.731 -6.230 0.673 1.00 96.12 88 LEU A O 1
ATOM 700 N N . VAL A 1 89 ? 2.154 -8.334 1.220 1.00 96.88 89 VAL A N 1
ATOM 701 C CA . VAL A 1 89 ? 1.744 -8.013 2.593 1.00 96.88 89 VAL A CA 1
ATOM 702 C C . VAL A 1 89 ? 2.894 -8.335 3.532 1.00 96.88 89 VAL A C 1
ATOM 704 O O . VAL A 1 89 ? 3.320 -9.487 3.639 1.00 96.88 89 VAL A O 1
ATOM 707 N N . VAL A 1 90 ? 3.386 -7.309 4.220 1.00 97.94 90 VAL A N 1
ATOM 708 C CA . VAL A 1 90 ? 4.502 -7.405 5.162 1.00 97.94 90 VAL A CA 1
ATOM 709 C C . VAL A 1 90 ? 4.000 -7.057 6.557 1.00 97.94 90 VAL A C 1
ATOM 711 O O . VAL A 1 90 ? 3.277 -6.081 6.749 1.00 97.94 90 VAL A O 1
ATOM 714 N N . ARG A 1 91 ? 4.359 -7.884 7.535 1.00 97.25 91 ARG A N 1
ATOM 715 C CA . ARG A 1 91 ? 4.026 -7.685 8.946 1.00 97.25 91 ARG A CA 1
ATOM 716 C C . ARG A 1 91 ? 4.866 -6.564 9.571 1.00 97.25 91 ARG A C 1
ATOM 718 O O . ARG A 1 91 ? 5.937 -6.244 9.056 1.00 97.25 91 ARG A O 1
ATOM 725 N N . PRO A 1 92 ? 4.460 -6.030 10.738 1.00 97.06 92 PRO A N 1
ATOM 726 C CA . PRO A 1 92 ? 5.247 -5.029 11.466 1.00 97.06 92 PRO A CA 1
ATOM 727 C C . PRO A 1 92 ? 6.664 -5.485 11.852 1.00 97.06 92 PRO A C 1
ATOM 729 O O . PRO A 1 92 ? 7.550 -4.657 12.022 1.00 97.06 92 PRO A O 1
ATOM 732 N N . ASP A 1 93 ? 6.894 -6.797 11.961 1.00 97.19 93 ASP A N 1
ATOM 733 C CA . ASP A 1 93 ? 8.208 -7.409 12.203 1.00 97.19 93 ASP A CA 1
ATOM 734 C C . ASP A 1 93 ? 8.995 -7.707 10.915 1.00 97.19 93 ASP A C 1
ATOM 736 O O . ASP A 1 93 ? 9.974 -8.448 10.945 1.00 97.19 93 ASP A O 1
ATOM 740 N N . GLN A 1 94 ? 8.578 -7.120 9.788 1.00 96.69 94 GLN A N 1
ATOM 741 C CA . GLN A 1 94 ? 9.218 -7.197 8.471 1.00 96.69 94 GLN A CA 1
ATOM 742 C C . GLN A 1 94 ? 9.143 -8.568 7.780 1.00 96.69 94 GLN A C 1
ATOM 744 O O . GLN A 1 94 ? 9.711 -8.744 6.701 1.00 96.69 94 GLN A O 1
ATOM 749 N N . TYR A 1 95 ? 8.394 -9.529 8.330 1.00 98.00 95 TYR A N 1
ATOM 750 C CA . TYR A 1 95 ? 8.152 -10.805 7.658 1.00 98.00 95 TYR A CA 1
ATOM 751 C C . TYR A 1 95 ? 7.054 -10.697 6.598 1.00 98.00 95 TYR A C 1
ATOM 753 O O . TYR A 1 95 ? 5.993 -10.112 6.826 1.00 98.00 95 TYR A O 1
ATOM 761 N N . VAL A 1 96 ? 7.284 -11.329 5.445 1.00 97.81 96 VAL A N 1
ATOM 762 C CA . VAL A 1 96 ? 6.265 -11.474 4.398 1.00 97.81 96 VAL A CA 1
ATOM 763 C C . VAL A 1 96 ? 5.173 -12.417 4.895 1.00 97.81 96 VAL A C 1
ATOM 765 O O . VAL A 1 96 ? 5.444 -13.569 5.229 1.00 97.81 96 VAL A O 1
ATOM 768 N N . ALA A 1 97 ? 3.936 -11.927 4.935 1.00 97.75 97 ALA A N 1
ATOM 769 C CA . ALA A 1 97 ? 2.765 -12.722 5.286 1.00 97.75 97 ALA A CA 1
ATOM 770 C C . ALA A 1 97 ? 2.051 -13.286 4.055 1.00 97.75 97 ALA A C 1
ATOM 772 O O . ALA A 1 97 ? 1.521 -14.392 4.112 1.00 97.75 97 ALA A O 1
ATOM 773 N N . GLN A 1 98 ? 2.028 -12.535 2.949 1.00 96.81 98 GLN A N 1
ATOM 774 C CA . GLN A 1 98 ? 1.289 -12.925 1.752 1.00 96.81 98 GLN A CA 1
ATOM 775 C C . GLN A 1 98 ? 1.872 -12.286 0.488 1.00 96.81 98 GLN A C 1
ATOM 777 O O . GLN A 1 98 ? 2.352 -11.151 0.520 1.00 96.81 98 GLN A O 1
ATOM 782 N N . VAL A 1 99 ? 1.764 -13.002 -0.632 1.00 96.50 99 VAL A N 1
ATOM 783 C CA . VAL A 1 99 ? 1.982 -12.486 -1.989 1.00 96.50 99 VAL A CA 1
ATOM 784 C C . VAL A 1 99 ? 0.707 -12.747 -2.783 1.00 96.50 99 VAL A C 1
ATOM 786 O O . VAL A 1 99 ? 0.259 -13.891 -2.859 1.00 96.50 99 VAL A O 1
ATOM 789 N N . LEU A 1 100 ? 0.110 -11.699 -3.343 1.00 95.06 100 LEU A N 1
ATOM 790 C CA . LEU A 1 100 ? -1.162 -11.762 -4.063 1.00 95.06 100 LEU A CA 1
ATOM 791 C C . LEU A 1 100 ? -1.071 -11.103 -5.446 1.00 95.06 100 LEU A C 1
ATOM 793 O O . LEU A 1 100 ? -0.273 -10.185 -5.636 1.00 95.06 100 LEU A O 1
ATOM 797 N N . PRO A 1 101 ? -1.919 -11.501 -6.405 1.00 93.12 101 PRO A N 1
ATOM 798 C CA . PRO A 1 101 ? -2.180 -10.713 -7.610 1.00 93.12 101 PRO A CA 1
ATOM 799 C C . PRO A 1 101 ? -2.748 -9.312 -7.300 1.00 93.12 101 PRO A C 1
ATOM 801 O O . PRO A 1 101 ? -3.429 -9.116 -6.294 1.00 93.12 101 PRO A O 1
ATOM 804 N N . LEU A 1 102 ? -2.521 -8.327 -8.183 1.00 90.94 102 LEU A N 1
ATOM 805 C CA . LEU A 1 102 ? -3.023 -6.942 -8.031 1.00 90.94 102 LEU A CA 1
ATOM 806 C C . LEU A 1 102 ? -4.554 -6.785 -8.123 1.00 90.94 102 LEU A C 1
ATOM 808 O O . LEU A 1 102 ? -5.069 -5.675 -7.949 1.00 90.94 102 LEU A O 1
ATOM 812 N N . ASP A 1 103 ? -5.277 -7.832 -8.500 1.00 89.62 103 ASP A N 1
ATOM 813 C CA . ASP A 1 103 ? -6.737 -7.889 -8.606 1.00 89.62 103 ASP A CA 1
ATOM 814 C C . ASP A 1 103 ? -7.396 -8.744 -7.511 1.00 89.62 103 ASP A C 1
ATOM 816 O O . ASP A 1 103 ? -8.619 -8.722 -7.391 1.00 89.62 103 ASP A O 1
ATOM 820 N N . ALA A 1 104 ? -6.610 -9.402 -6.654 1.00 91.62 104 ALA A N 1
ATOM 821 C CA . ALA A 1 104 ? -7.077 -10.238 -5.547 1.00 91.62 104 ALA A CA 1
ATOM 822 C C . ALA A 1 104 ? -7.508 -9.407 -4.316 1.00 91.62 104 ALA A C 1
ATOM 824 O O . ALA A 1 104 ? -7.024 -9.589 -3.195 1.00 91.62 104 ALA A O 1
ATOM 825 N N . THR A 1 105 ? -8.387 -8.420 -4.522 1.00 90.06 105 THR A N 1
ATOM 826 C CA . THR A 1 105 ? -8.845 -7.513 -3.455 1.00 90.06 105 THR A CA 1
ATOM 827 C C . THR A 1 105 ? -9.711 -8.220 -2.415 1.00 90.06 105 THR A C 1
ATOM 829 O O . THR A 1 105 ? -9.674 -7.850 -1.242 1.00 90.06 105 THR A O 1
ATOM 832 N N . ALA A 1 106 ? -10.460 -9.249 -2.820 1.00 91.50 106 ALA A N 1
ATOM 833 C CA . ALA A 1 106 ? -11.287 -10.046 -1.921 1.00 91.50 106 ALA A CA 1
ATOM 834 C C . ALA A 1 106 ? -10.428 -10.908 -0.986 1.00 91.50 106 ALA A C 1
ATOM 836 O O . ALA A 1 106 ? -10.682 -10.952 0.214 1.00 91.50 106 ALA A O 1
ATOM 837 N N 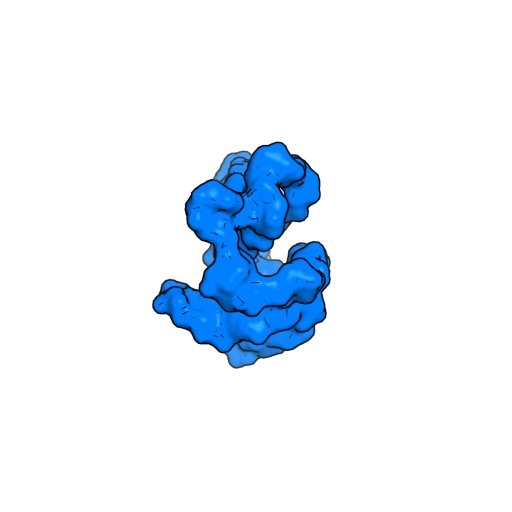. GLU A 1 107 ? -9.381 -11.541 -1.513 1.00 94.31 107 GLU A N 1
ATOM 838 C CA . GLU A 1 107 ? -8.419 -12.331 -0.747 1.00 94.31 107 GLU A CA 1
ATOM 839 C C . GLU A 1 107 ? -7.611 -11.450 0.205 1.00 94.31 107 GLU A C 1
ATOM 841 O O . GLU A 1 107 ? -7.375 -11.840 1.348 1.00 94.31 107 GLU A O 1
ATOM 846 N N . LEU A 1 108 ? -7.227 -10.249 -0.242 1.00 94.56 108 LEU A N 1
ATOM 847 C CA . LEU A 1 108 ? -6.572 -9.261 0.610 1.00 94.56 108 LEU A CA 1
ATOM 848 C C . LEU A 1 108 ? -7.483 -8.849 1.776 1.00 94.56 108 LEU A C 1
ATOM 850 O O . LEU A 1 108 ? -7.030 -8.803 2.915 1.00 94.56 108 LEU A O 1
ATOM 854 N N . ALA A 1 109 ? -8.764 -8.573 1.511 1.00 93.94 109 ALA A N 1
ATOM 855 C CA . ALA A 1 109 ? -9.731 -8.240 2.556 1.00 93.94 109 ALA A CA 1
ATOM 856 C C . ALA A 1 109 ? -9.930 -9.399 3.541 1.00 93.94 109 ALA A C 1
ATOM 858 O O . ALA A 1 109 ? -9.781 -9.210 4.747 1.00 93.94 109 ALA A O 1
ATOM 859 N N . ALA A 1 110 ? -10.155 -10.610 3.025 1.00 95.31 110 ALA A N 1
ATOM 860 C CA . ALA A 1 110 ? -10.336 -11.812 3.833 1.00 95.31 110 ALA A CA 1
ATOM 861 C C . ALA A 1 110 ? -9.121 -12.118 4.726 1.00 95.31 110 ALA A C 1
ATOM 863 O O . ALA A 1 110 ? -9.291 -12.585 5.852 1.00 95.31 110 ALA A O 1
ATOM 864 N N . PHE A 1 111 ? -7.901 -11.838 4.249 1.00 96.62 111 PHE A N 1
ATOM 865 C CA . PHE A 1 111 ? -6.684 -12.000 5.043 1.00 96.62 111 PHE A CA 1
ATOM 866 C C . PHE A 1 111 ? -6.715 -11.136 6.310 1.00 96.62 111 PHE A C 1
ATOM 868 O O . PHE A 1 111 ? -6.488 -11.658 7.400 1.00 96.62 111 PHE A O 1
ATOM 875 N N . PHE A 1 112 ? -7.026 -9.841 6.191 1.00 96.44 112 PHE A N 1
ATOM 876 C C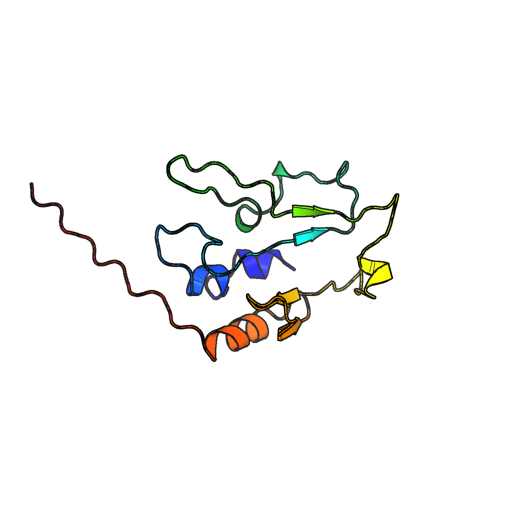A . PHE A 1 112 ? -7.090 -8.948 7.352 1.00 96.44 112 PHE A CA 1
ATOM 877 C C . PHE A 1 112 ? -8.341 -9.182 8.215 1.00 96.44 112 PHE A C 1
ATOM 879 O O . PHE A 1 112 ? -8.238 -9.111 9.441 1.00 96.44 112 PHE A O 1
ATOM 886 N N . ASP A 1 113 ? -9.484 -9.544 7.616 1.00 95.75 113 ASP A N 1
ATOM 887 C CA . ASP A 1 113 ? -10.738 -9.843 8.334 1.00 95.75 113 ASP A CA 1
ATOM 888 C C . ASP A 1 113 ? -10.577 -11.010 9.324 1.00 95.75 113 ASP A C 1
ATOM 890 O O . ASP A 1 113 ? -11.298 -11.093 10.317 1.00 95.75 113 ASP A O 1
ATOM 894 N N . ALA A 1 114 ? -9.614 -11.904 9.088 1.00 96.94 114 ALA A N 1
ATOM 895 C CA . ALA A 1 114 ? -9.361 -13.048 9.957 1.00 96.94 114 ALA A CA 1
ATOM 896 C C . ALA A 1 114 ? -8.783 -12.675 11.336 1.00 96.94 114 ALA A C 1
ATOM 898 O O . ALA A 1 114 ? -8.839 -13.500 12.249 1.00 96.94 114 ALA A O 1
ATOM 899 N N . PHE A 1 115 ? -8.198 -11.480 11.500 1.00 96.25 115 PHE A N 1
ATOM 900 C CA . PHE A 1 115 ? -7.506 -11.118 12.746 1.00 96.25 115 PHE A CA 1
ATOM 901 C C . PHE A 1 115 ? -7.606 -9.647 13.166 1.00 96.25 115 PHE A C 1
ATOM 903 O O . PHE A 1 115 ? -7.351 -9.347 14.334 1.00 96.25 115 PHE A O 1
ATOM 910 N N . MET A 1 116 ? -7.932 -8.720 12.264 1.00 96.38 116 MET A N 1
ATOM 911 C CA . MET A 1 116 ? -8.095 -7.313 12.623 1.00 96.38 116 MET A CA 1
ATOM 912 C C . MET A 1 116 ? -9.493 -7.039 13.173 1.00 96.38 116 MET A C 1
ATOM 914 O O . MET A 1 116 ? -10.486 -7.621 12.745 1.00 96.38 116 MET A O 1
ATOM 918 N N . LEU A 1 117 ? -9.563 -6.116 14.128 1.00 95.00 117 LEU A N 1
ATOM 919 C CA . LEU A 1 117 ? -10.818 -5.604 14.664 1.00 95.00 117 LEU A CA 1
ATOM 920 C C . LEU A 1 117 ? -11.065 -4.213 14.093 1.00 95.00 117 LEU A C 1
ATOM 922 O O . LEU A 1 117 ? -10.145 -3.397 14.018 1.00 95.00 117 LEU A O 1
ATOM 926 N N . GLU A 1 118 ? -12.309 -3.940 13.709 1.00 92.75 118 GLU A N 1
ATOM 927 C CA . GLU A 1 118 ? -12.697 -2.597 13.288 1.00 92.75 118 GLU A CA 1
ATOM 928 C C . GLU A 1 118 ? -12.539 -1.603 14.450 1.00 92.75 118 GLU A C 1
ATOM 930 O O . GLU A 1 118 ? -12.837 -1.936 15.606 1.00 92.75 118 GLU A O 1
ATOM 935 N N . PRO A 1 119 ? -12.066 -0.377 14.168 1.00 89.88 119 PRO A N 1
ATOM 936 C CA . PRO A 1 119 ? -11.935 0.651 15.182 1.00 89.88 119 PRO A CA 1
ATOM 937 C C . PRO A 1 119 ? -13.307 0.976 15.776 1.00 89.88 119 PRO A C 1
ATOM 939 O O . PRO A 1 119 ? -14.316 1.047 15.073 1.00 89.88 119 PRO A O 1
ATOM 942 N N . ALA A 1 120 ? -13.347 1.206 17.089 1.00 81.69 120 ALA A N 1
ATOM 943 C CA . ALA A 1 120 ? -14.577 1.617 17.749 1.00 81.69 120 ALA A CA 1
ATOM 944 C C . ALA A 1 120 ? -15.111 2.914 17.119 1.00 81.69 120 ALA A 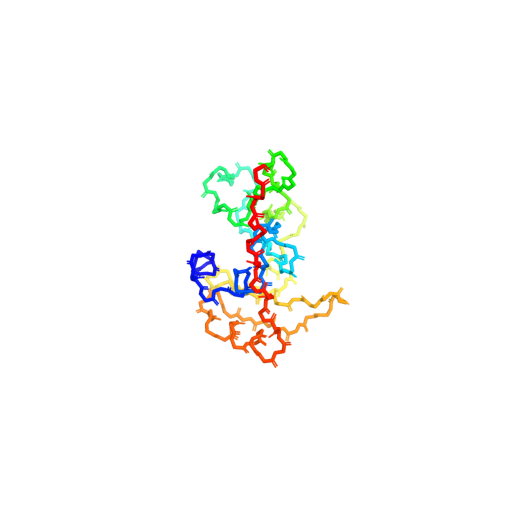C 1
ATOM 946 O O . ALA A 1 120 ? -14.350 3.856 16.885 1.00 81.69 120 ALA A O 1
ATOM 947 N N . ALA A 1 121 ? -16.424 2.974 16.884 1.00 71.88 121 ALA A N 1
ATOM 948 C CA . ALA A 1 121 ? -17.069 4.184 16.395 1.00 71.88 121 ALA A CA 1
ATOM 949 C C . ALA A 1 121 ? -16.752 5.358 17.332 1.00 71.88 121 ALA A C 1
ATOM 951 O O . ALA A 1 121 ? -16.942 5.270 18.552 1.00 71.88 121 ALA A O 1
ATOM 952 N N . VAL A 1 122 ? -16.270 6.463 16.762 1.00 63.22 122 VAL A N 1
ATOM 953 C CA . VAL A 1 122 ? -16.055 7.695 17.519 1.00 63.22 122 VAL A CA 1
ATOM 954 C C . VAL A 1 122 ? -17.426 8.173 17.989 1.00 63.22 122 VAL A C 1
ATOM 956 O O . VAL A 1 122 ? -18.263 8.570 17.184 1.00 63.22 122 VAL A O 1
ATOM 959 N N . LYS A 1 123 ? -17.687 8.118 19.299 1.00 51.19 123 LYS A N 1
ATOM 960 C CA . LYS A 1 123 ? -18.848 8.807 19.870 1.00 51.19 123 LYS A CA 1
ATOM 961 C C . LYS A 1 123 ? -18.589 10.301 19.722 1.00 51.19 123 LYS A C 1
ATOM 963 O O . LYS A 1 123 ? -17.642 10.805 20.328 1.00 51.19 123 LYS A O 1
ATOM 968 N N . GLU A 1 124 ? -19.403 10.997 18.934 1.00 54.22 124 GLU A N 1
ATOM 969 C CA . GLU A 1 124 ? -19.403 12.459 18.916 1.00 54.22 124 GLU A CA 1
ATOM 970 C C . GLU A 1 124 ? -19.538 12.955 20.360 1.00 54.22 124 GLU A C 1
ATOM 972 O O . GLU A 1 124 ? -20.525 12.682 21.048 1.00 54.22 124 GLU A O 1
ATOM 977 N N . LYS A 1 125 ? -18.512 13.653 20.858 1.00 46.03 125 LYS A N 1
ATOM 978 C CA . LYS A 1 125 ? -18.672 14.452 22.069 1.00 46.03 125 LYS A CA 1
ATOM 979 C C . LYS A 1 125 ? -19.647 15.562 21.707 1.00 46.03 125 LYS A C 1
ATOM 981 O O . LYS A 1 125 ? -19.276 16.470 20.969 1.00 46.03 125 LYS A O 1
ATOM 986 N N . ALA A 1 126 ? -20.872 15.471 22.224 1.00 43.62 126 ALA A N 1
ATOM 987 C CA . ALA A 1 126 ? -21.802 16.587 22.244 1.00 43.62 126 ALA A CA 1
ATOM 988 C C . ALA A 1 126 ? -21.057 17.809 22.799 1.00 43.62 126 ALA A C 1
ATOM 990 O O . ALA A 1 126 ? -20.547 17.780 23.922 1.00 43.62 126 ALA A O 1
ATOM 991 N N . ILE A 1 127 ? -20.921 18.835 21.966 1.00 45.41 127 ILE A N 1
ATOM 992 C CA . ILE A 1 127 ? -20.373 20.123 22.366 1.00 45.41 127 ILE A CA 1
ATOM 993 C C . ILE A 1 127 ? -21.427 20.723 23.300 1.00 45.41 127 ILE A C 1
ATOM 995 O O . ILE A 1 127 ? -22.522 21.052 22.855 1.00 45.41 127 ILE A O 1
ATOM 999 N N . ALA A 1 128 ? -21.138 20.757 24.601 1.00 46.38 128 ALA A N 1
ATOM 1000 C CA . ALA A 1 128 ? -21.913 21.554 25.540 1.00 46.38 128 ALA A CA 1
ATOM 1001 C C . ALA A 1 128 ? -21.536 23.026 25.318 1.00 46.38 128 ALA A C 1
ATOM 1003 O O . ALA A 1 128 ? -20.344 23.347 25.317 1.00 46.38 128 ALA A O 1
ATOM 1004 N N . GLU A 1 129 ? -22.559 23.840 25.055 1.00 47.28 129 GLU A N 1
ATOM 1005 C CA . GLU A 1 129 ? -22.518 25.301 24.884 1.00 47.28 129 GLU A CA 1
ATOM 1006 C C . GLU A 1 129 ? -21.906 26.038 26.084 1.00 47.28 129 GLU A C 1
ATOM 1008 O O . GLU A 1 129 ? -22.096 25.579 27.237 1.00 47.28 129 GLU A O 1
#

Secondary structure (DSSP, 8-state):
-HHHHHH-TT-HHHHSSPTTS-TTSSS---EEESS-TTT--GGGS-GGGS-EETTTTEE--TTEEE--SSS--HHHHHT--TTT--EEEE-TTS-EEEEE-TT-HHHHHHHHHTT--PPPP--------

Sequence (129 aa):
SYRSIADDPRSPVRRYTAQGSDLDGVIDLRAVFQQSHHDLAVEKVHPLLKPAKGKFGLPDPEKVFCVDFETQDIFDVRGIDREKGCILVVRPDQYVAQVLPLDATAELAAFFDAFMLEPAAVKEKAIAE

Foldseek 3Di:
DLVCLVPPCLNPLNQADAPPAFSPPPPQAADEAADDPVPDPLVPDDCSQFFQDDPVRHTDNPRYHYADPPPDGPCVVVVADNVFGWDWDADPVRDTPDIGTSPVRVVNSVVCVVDGDGDPHPDPPDPDD

Radius of gyration: 16.87 Å; chains: 1; bounding box: 44×38×42 Å